Protein AF-A0A560D662-F1 (afdb_monomer_lite)

pLDDT: mean 77.26, std 19.37, range [40.16, 95.06]

Secondary structure (DSSP, 8-state):
---S-HHHHHHHHHHHTTPPTT--HHHHHHHHHHHHHHTT--HHHHHHHHTS-HHHHHHHHGGG-HHHHHHHHS----------------------S-S--

Structure (mmCIF, N/CA/C/O backbone):
data_AF-A0A560D662-F1
#
_entry.id   AF-A0A560D662-F1
#
loop_
_atom_site.group_PDB
_atom_site.id
_atom_site.type_symbol
_atom_site.label_atom_id
_atom_site.label_alt_id
_atom_site.label_comp_id
_atom_site.label_asym_id
_atom_site.label_entity_id
_atom_site.label_seq_id
_atom_site.pdbx_PDB_ins_code
_atom_site.Cartn_x
_atom_site.Cartn_y
_atom_site.Cartn_z
_atom_site.occupancy
_atom_site.B_iso_or_equiv
_atom_site.auth_seq_id
_atom_site.auth_comp_id
_atom_site.auth_asym_id
_atom_site.auth_atom_id
_atom_site.pdbx_PDB_model_num
ATOM 1 N N . MET A 1 1 ? -27.153 -1.081 11.085 1.00 56.06 1 MET A N 1
ATOM 2 C CA . MET A 1 1 ? -26.874 0.282 11.590 1.00 56.06 1 MET A CA 1
ATOM 3 C C . MET A 1 1 ? -25.930 0.962 10.610 1.00 56.06 1 MET A C 1
ATOM 5 O O . MET A 1 1 ? -24.938 0.330 10.257 1.00 56.06 1 MET A O 1
ATOM 9 N N . PRO A 1 2 ? -26.233 2.176 10.127 1.00 82.44 2 PRO A N 1
ATOM 10 C CA . PRO A 1 2 ? -25.324 2.907 9.247 1.00 82.44 2 PRO A CA 1
ATOM 11 C C . PRO A 1 2 ? -24.017 3.256 9.979 1.00 82.44 2 PRO A C 1
ATOM 13 O O . PRO A 1 2 ? -24.014 3.500 11.187 1.00 82.44 2 PRO A O 1
ATOM 16 N N . VAL A 1 3 ? -22.894 3.266 9.255 1.00 84.25 3 VAL A N 1
ATOM 17 C CA . VAL A 1 3 ? -21.594 3.665 9.812 1.00 84.25 3 VAL A CA 1
ATOM 18 C C . VAL A 1 3 ? -21.567 5.183 9.956 1.00 84.25 3 VAL A C 1
ATOM 20 O O . VAL A 1 3 ? -21.501 5.902 8.967 1.00 84.25 3 VAL A O 1
ATOM 23 N N . ILE A 1 4 ? -21.585 5.663 11.199 1.00 89.25 4 ILE A N 1
ATOM 24 C CA . ILE A 1 4 ? -21.544 7.100 11.515 1.00 89.25 4 ILE A CA 1
ATOM 25 C C . ILE A 1 4 ? -20.123 7.662 11.330 1.00 89.25 4 ILE A C 1
ATOM 27 O O . ILE A 1 4 ? -19.939 8.807 10.934 1.00 89.25 4 ILE A O 1
ATOM 31 N N . SER A 1 5 ? -19.093 6.852 11.606 1.00 90.06 5 SER A N 1
ATOM 32 C CA . SER A 1 5 ? -17.692 7.251 11.444 1.00 90.06 5 SER A CA 1
ATOM 33 C C . SER A 1 5 ? -16.804 6.072 11.065 1.00 90.06 5 SER A C 1
ATOM 35 O O . SER A 1 5 ? -16.692 5.094 11.809 1.00 90.06 5 SER A O 1
ATOM 37 N N . VAL A 1 6 ? -16.098 6.208 9.940 1.00 90.62 6 VAL A N 1
ATOM 38 C CA . VAL A 1 6 ? -15.140 5.205 9.445 1.00 90.62 6 VAL A CA 1
ATOM 39 C C . VAL A 1 6 ? -14.008 4.980 10.447 1.00 90.62 6 VAL A C 1
ATOM 41 O O . VAL A 1 6 ? -13.608 3.845 10.681 1.00 90.62 6 VAL A O 1
ATOM 44 N N . LYS A 1 7 ? -13.524 6.037 11.110 1.00 88.38 7 LYS A N 1
ATOM 45 C CA . LYS A 1 7 ? -12.438 5.941 12.099 1.00 88.38 7 LYS A CA 1
ATOM 46 C C . LYS A 1 7 ? -12.839 5.070 13.292 1.00 88.38 7 LYS A C 1
ATOM 48 O O . LYS A 1 7 ? -12.061 4.220 13.720 1.00 88.38 7 LYS A O 1
ATOM 53 N N . THR A 1 8 ? -14.042 5.274 13.824 1.00 90.31 8 THR A N 1
ATOM 54 C CA . THR A 1 8 ? -14.548 4.514 14.977 1.00 90.31 8 THR A CA 1
ATOM 55 C C . THR A 1 8 ? -14.871 3.074 14.596 1.00 90.31 8 THR A C 1
ATOM 57 O O . THR A 1 8 ? -14.511 2.146 15.326 1.00 90.31 8 THR A O 1
ATOM 60 N N . ALA A 1 9 ? -15.490 2.878 13.430 1.00 92.00 9 ALA A N 1
ATOM 61 C CA . ALA A 1 9 ? -15.781 1.550 12.908 1.00 92.00 9 ALA A CA 1
ATOM 62 C C . ALA A 1 9 ? -14.492 0.751 12.668 1.00 92.00 9 ALA A C 1
ATOM 64 O O . ALA A 1 9 ? -14.379 -0.381 13.131 1.00 92.00 9 ALA A O 1
ATOM 65 N N . PHE A 1 10 ? -13.479 1.363 12.048 1.00 92.50 10 PHE A N 1
ATOM 66 C CA . PHE A 1 10 ? -12.197 0.714 11.786 1.00 92.50 10 PHE A CA 1
ATOM 67 C C . PHE A 1 10 ? -11.457 0.348 13.076 1.00 92.50 10 PHE A C 1
ATOM 69 O O . PHE A 1 10 ? -11.000 -0.780 13.217 1.00 92.50 10 PHE A O 1
ATOM 76 N N . LYS A 1 11 ? -11.398 1.254 14.063 1.00 90.62 11 LYS A N 1
ATOM 77 C CA . LYS A 1 11 ? -10.811 0.941 15.380 1.00 90.62 11 LYS A CA 1
ATOM 78 C C . LYS A 1 11 ? -11.505 -0.241 16.056 1.00 90.62 11 LYS A C 1
ATOM 80 O O . LYS A 1 11 ? -10.845 -1.085 16.655 1.00 90.62 11 LYS A O 1
ATOM 85 N N . THR A 1 12 ? -12.831 -0.305 15.955 1.00 91.50 12 THR A N 1
ATOM 86 C CA . THR A 1 12 ? -13.605 -1.436 16.474 1.00 91.50 12 THR A CA 1
ATOM 87 C C . THR A 1 12 ? -13.266 -2.722 15.727 1.00 91.50 12 THR A C 1
ATOM 89 O O . THR A 1 12 ? -13.013 -3.729 16.376 1.00 91.50 12 THR A O 1
ATOM 92 N N . ALA A 1 13 ? -13.178 -2.685 14.396 1.00 92.94 13 ALA A N 1
ATOM 93 C CA . ALA A 1 13 ? -12.791 -3.839 13.589 1.00 92.94 13 ALA A CA 1
ATOM 94 C C . ALA A 1 13 ? -11.382 -4.353 13.936 1.00 92.94 13 ALA A C 1
ATOM 96 O O . ALA A 1 13 ? -11.215 -5.549 14.140 1.00 92.94 13 ALA A O 1
ATOM 97 N N . VAL A 1 14 ? -10.394 -3.461 14.089 1.00 94.44 14 VAL A N 1
ATOM 98 C CA . VAL A 1 14 ? -9.023 -3.810 14.516 1.00 94.44 14 VAL A CA 1
ATOM 99 C C . VAL A 1 14 ? -9.038 -4.515 15.875 1.00 94.44 14 VAL A C 1
ATOM 101 O O . VAL A 1 14 ? -8.423 -5.569 16.025 1.00 94.44 14 VAL A O 1
ATOM 104 N N . ARG A 1 15 ? -9.795 -3.981 16.844 1.00 92.62 15 ARG A N 1
ATOM 105 C CA . ARG A 1 15 ? -9.946 -4.585 18.176 1.00 92.62 15 ARG A CA 1
ATOM 106 C C . ARG A 1 15 ? -10.615 -5.960 18.118 1.00 92.62 15 ARG A C 1
ATOM 108 O O . ARG A 1 15 ? -10.172 -6.871 18.805 1.00 92.62 15 ARG A O 1
ATOM 115 N N . LEU A 1 16 ? -11.672 -6.110 17.319 1.00 94.62 16 LEU A N 1
ATOM 116 C CA . LEU A 1 16 ? -12.383 -7.383 17.156 1.00 94.62 16 LEU A CA 1
ATOM 117 C C . LEU A 1 16 ? -11.529 -8.440 16.448 1.00 94.62 16 LEU A C 1
ATOM 119 O O . LEU A 1 16 ? -11.620 -9.614 16.783 1.00 94.62 16 LEU A O 1
ATOM 123 N N . ALA A 1 17 ? -10.677 -8.023 15.513 1.00 94.31 17 ALA A N 1
ATOM 124 C CA . ALA A 1 17 ? -9.726 -8.896 14.833 1.00 94.31 17 ALA A CA 1
ATOM 125 C C . ALA A 1 17 ? -8.527 -9.304 15.715 1.00 94.31 17 ALA A C 1
ATOM 127 O O . ALA A 1 17 ? -7.658 -10.033 15.247 1.00 94.31 17 ALA A O 1
ATOM 128 N N . GLY A 1 18 ? -8.444 -8.822 16.964 1.00 94.69 18 GLY A N 1
ATOM 129 C CA . GLY A 1 18 ? -7.326 -9.110 17.868 1.00 94.69 18 GLY A CA 1
ATOM 130 C C . GLY A 1 18 ? -5.995 -8.503 17.416 1.00 94.69 18 GLY A C 1
ATOM 131 O O . GLY A 1 18 ? -4.934 -8.963 17.831 1.00 94.69 18 GLY A O 1
ATOM 132 N N . LEU A 1 19 ? -6.032 -7.488 16.547 1.00 90.38 19 LEU A N 1
ATOM 133 C CA . LEU A 1 19 ? -4.835 -6.822 16.044 1.00 90.38 19 LEU A CA 1
ATOM 134 C C . LEU A 1 19 ? -4.332 -5.779 17.054 1.00 90.38 19 LEU A C 1
ATOM 136 O O . LEU A 1 19 ? -5.114 -5.153 17.772 1.00 90.38 19 LEU A O 1
ATOM 140 N N . GLY A 1 20 ? -3.011 -5.584 17.093 1.00 87.00 20 GLY A N 1
ATOM 141 C CA . GLY A 1 20 ? -2.356 -4.632 17.993 1.00 87.00 20 GLY A CA 1
ATOM 142 C C . GLY A 1 20 ? -2.734 -3.166 17.745 1.00 87.00 20 GLY A C 1
ATOM 143 O O . GLY A 1 20 ? -3.387 -2.803 16.762 1.00 87.00 20 GLY A O 1
ATOM 144 N N . SER A 1 21 ? -2.291 -2.290 18.650 1.00 84.31 21 SER A N 1
ATOM 145 C CA . SER A 1 21 ? -2.426 -0.843 18.475 1.00 84.31 21 SE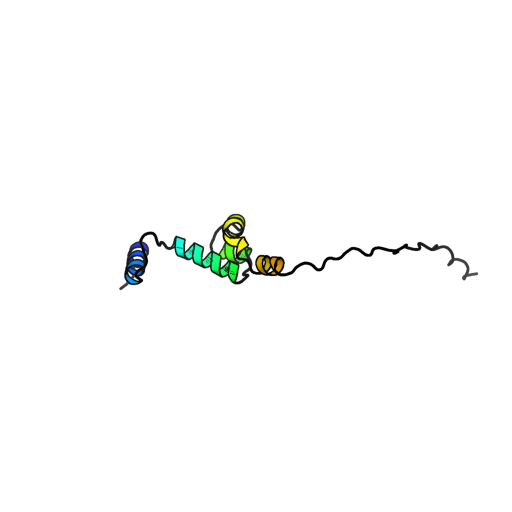R A CA 1
ATOM 146 C C . SER A 1 21 ? -1.561 -0.340 17.308 1.00 84.31 21 SER A C 1
ATOM 148 O O . SER A 1 21 ? -0.557 -0.943 16.942 1.00 84.31 21 SER A O 1
ATOM 150 N N . GLY A 1 22 ? -1.972 0.770 16.686 1.00 85.94 22 GLY A N 1
ATOM 151 C CA . GLY A 1 22 ? -1.226 1.402 15.585 1.00 85.94 22 GLY A CA 1
ATOM 152 C C . GLY A 1 22 ? -1.640 0.974 14.173 1.00 85.94 22 GLY A C 1
ATOM 153 O O . GLY A 1 22 ? -1.203 1.593 13.205 1.00 85.94 22 GLY A O 1
ATOM 154 N N . ILE A 1 23 ? -2.534 -0.009 14.026 1.00 92.38 23 ILE A N 1
ATOM 155 C CA . ILE A 1 23 ? -3.101 -0.352 12.716 1.00 92.38 23 ILE A CA 1
ATOM 156 C C . ILE A 1 23 ? -4.087 0.731 12.281 1.00 92.38 23 ILE A C 1
ATOM 158 O O . ILE A 1 23 ? -5.064 1.040 12.968 1.00 92.38 23 ILE A O 1
ATOM 162 N N . SER A 1 24 ? -3.828 1.304 11.111 1.00 92.19 24 SER A N 1
ATOM 163 C CA . SER A 1 24 ? -4.669 2.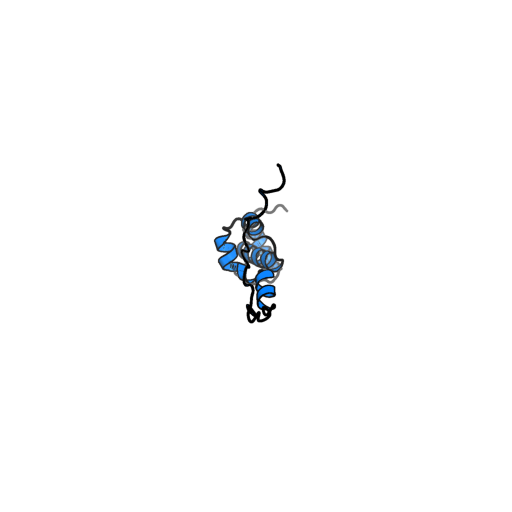324 10.492 1.00 92.19 24 SER A CA 1
ATOM 164 C C . SER A 1 24 ? -5.024 1.922 9.057 1.00 92.19 24 SER A C 1
ATOM 166 O O . SER A 1 24 ? -4.386 1.033 8.489 1.00 92.19 24 SER A O 1
ATOM 168 N N . PRO A 1 25 ? -5.992 2.593 8.412 1.00 92.62 25 PRO A N 1
ATOM 169 C CA . PRO A 1 25 ? -6.245 2.388 6.986 1.00 92.62 25 PRO A CA 1
ATOM 170 C C . PRO A 1 25 ? -4.999 2.615 6.111 1.00 92.62 25 PRO A C 1
ATOM 172 O O . PRO A 1 25 ? -4.852 1.980 5.070 1.00 92.62 25 PRO A O 1
ATOM 175 N N . HIS A 1 26 ? -4.063 3.467 6.549 1.00 92.88 26 HIS A N 1
ATOM 176 C CA . HIS A 1 26 ? -2.797 3.680 5.847 1.00 92.88 26 HIS A CA 1
ATOM 177 C C . HIS A 1 26 ? -1.906 2.428 5.861 1.00 92.88 26 HIS A C 1
ATOM 179 O O . HIS A 1 26 ? -1.262 2.116 4.865 1.00 92.88 26 HIS A O 1
ATOM 185 N N . THR A 1 27 ? -1.947 1.639 6.939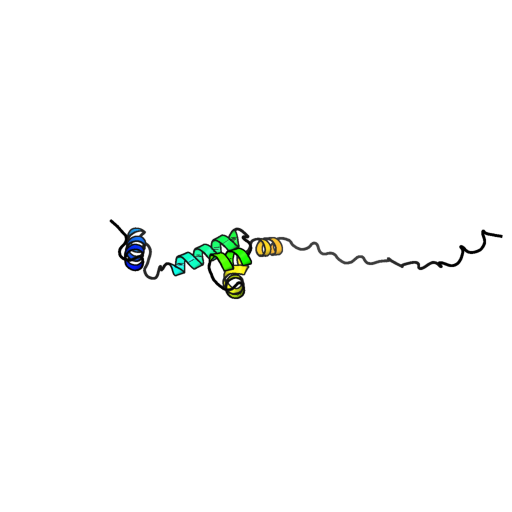 1.00 93.56 27 THR A N 1
ATOM 186 C CA . THR A 1 27 ? -1.266 0.339 7.005 1.00 93.56 27 THR A CA 1
ATOM 187 C C . THR A 1 27 ? -1.764 -0.595 5.903 1.00 93.56 27 THR A C 1
ATOM 189 O O . THR A 1 27 ? -0.962 -1.204 5.202 1.00 93.56 27 THR A O 1
ATOM 192 N N . LEU A 1 28 ? -3.082 -0.645 5.682 1.00 93.25 28 LEU A N 1
ATOM 193 C CA . LEU A 1 28 ? -3.673 -1.475 4.626 1.00 93.25 28 LEU A CA 1
ATOM 194 C C . LEU A 1 28 ? -3.290 -0.995 3.224 1.00 93.25 28 LEU A C 1
ATOM 196 O O . LEU A 1 28 ? -3.079 -1.812 2.330 1.00 93.25 28 LEU A O 1
ATOM 200 N N . ARG A 1 29 ? -3.149 0.321 3.030 1.00 94.56 29 ARG A N 1
ATOM 201 C CA . ARG A 1 29 ? -2.638 0.888 1.776 1.00 94.56 29 ARG A CA 1
ATOM 202 C C . ARG A 1 29 ? -1.220 0.389 1.475 1.00 94.56 29 ARG A C 1
ATOM 204 O O . ARG A 1 29 ? -0.948 0.020 0.335 1.00 94.56 29 ARG A O 1
ATOM 211 N N . HIS A 1 30 ? -0.341 0.337 2.477 1.00 94.69 30 HIS A N 1
ATOM 212 C CA . HIS A 1 30 ? 1.003 -0.226 2.313 1.00 94.69 30 HIS A CA 1
ATOM 213 C C . HIS A 1 30 ? 0.957 -1.719 1.970 1.00 94.69 30 HIS A C 1
ATOM 215 O O . HIS A 1 30 ? 1.650 -2.157 1.055 1.00 94.69 30 HIS A O 1
ATOM 221 N N . THR A 1 31 ? 0.099 -2.492 2.642 1.00 94.62 31 THR A N 1
ATOM 222 C CA . THR A 1 31 ? -0.096 -3.918 2.336 1.00 94.62 31 THR A CA 1
ATOM 223 C C . THR A 1 31 ? -0.556 -4.131 0.892 1.00 94.62 31 THR A C 1
ATOM 225 O O . THR A 1 31 ? -0.011 -4.983 0.191 1.00 94.62 31 THR A O 1
ATOM 228 N N . ALA A 1 32 ? -1.508 -3.322 0.415 1.00 95.06 32 ALA A N 1
ATOM 229 C CA . ALA A 1 32 ? -1.979 -3.380 -0.966 1.00 95.06 32 ALA A CA 1
ATOM 230 C C . ALA A 1 32 ? -0.857 -3.072 -1.975 1.00 95.06 32 ALA A C 1
ATOM 232 O O . ALA A 1 32 ? -0.733 -3.780 -2.973 1.00 95.06 32 ALA A O 1
ATOM 233 N N . ALA A 1 33 ? -0.011 -2.072 -1.698 1.00 94.81 33 ALA A N 1
ATOM 234 C CA . ALA A 1 33 ? 1.143 -1.741 -2.537 1.00 94.81 33 ALA A CA 1
ATOM 235 C C . ALA A 1 33 ? 2.113 -2.924 -2.672 1.00 94.81 33 ALA A C 1
ATOM 237 O O . ALA A 1 33 ? 2.473 -3.305 -3.787 1.00 94.81 33 ALA A O 1
ATOM 238 N N . THR A 1 34 ? 2.472 -3.554 -1.549 1.00 94.06 34 THR A N 1
ATOM 239 C CA . THR A 1 34 ? 3.344 -4.734 -1.533 1.00 94.06 34 THR A CA 1
ATOM 240 C C . THR A 1 34 ? 2.756 -5.877 -2.358 1.00 94.06 34 THR A C 1
ATOM 242 O O . THR A 1 34 ? 3.460 -6.448 -3.188 1.00 94.06 34 THR A O 1
ATOM 245 N N . TRP A 1 35 ? 1.471 -6.201 -2.186 1.00 94.56 35 TRP A N 1
ATOM 246 C CA . TRP A 1 35 ? 0.841 -7.308 -2.915 1.00 94.56 35 TRP A CA 1
ATOM 247 C C . TRP A 1 35 ? 0.741 -7.061 -4.418 1.00 94.56 35 TRP A C 1
ATOM 249 O O . TRP A 1 35 ? 0.949 -7.983 -5.206 1.00 94.56 35 TRP A O 1
ATOM 259 N N . LEU A 1 36 ? 0.435 -5.831 -4.829 1.00 93.19 36 LEU A N 1
ATOM 260 C CA . LEU A 1 36 ? 0.369 -5.477 -6.244 1.00 93.19 36 LEU A CA 1
ATOM 261 C C . LEU A 1 36 ? 1.751 -5.558 -6.905 1.00 93.19 36 LEU A C 1
ATOM 263 O O . LEU A 1 36 ? 1.868 -6.114 -7.995 1.00 93.19 36 LEU A O 1
ATOM 267 N N . MET A 1 37 ? 2.803 -5.107 -6.215 1.00 91.88 37 MET A N 1
ATOM 268 C CA . MET A 1 37 ? 4.178 -5.259 -6.700 1.00 91.88 37 MET A CA 1
ATOM 269 C C . MET A 1 37 ? 4.606 -6.728 -6.773 1.00 91.88 37 MET A C 1
ATOM 271 O O . MET A 1 37 ? 5.164 -7.139 -7.785 1.00 91.88 37 MET A O 1
ATOM 275 N N . GLN A 1 38 ? 4.286 -7.548 -5.767 1.00 90.31 38 GLN A N 1
ATOM 276 C CA . GLN A 1 38 ? 4.597 -8.988 -5.770 1.00 90.31 38 GLN A CA 1
ATOM 277 C C . GLN A 1 38 ? 3.921 -9.746 -6.917 1.00 90.31 38 GLN A C 1
ATOM 279 O O . GLN A 1 38 ? 4.502 -10.675 -7.474 1.00 90.31 38 GLN A O 1
ATOM 284 N N . ARG A 1 39 ? 2.702 -9.342 -7.290 1.00 90.44 39 ARG A N 1
ATOM 285 C CA . ARG A 1 39 ? 1.962 -9.917 -8.423 1.00 90.44 39 ARG A CA 1
ATOM 286 C C . ARG A 1 39 ? 2.474 -9.452 -9.789 1.00 90.44 39 ARG A C 1
ATOM 288 O O . ARG A 1 39 ? 1.993 -9.957 -10.796 1.00 90.44 39 ARG A O 1
ATOM 295 N N . GLY A 1 40 ? 3.428 -8.519 -9.832 1.00 88.44 40 GLY A N 1
ATOM 296 C CA . GLY A 1 40 ? 3.954 -7.968 -11.082 1.00 88.44 40 GLY A CA 1
ATOM 297 C C . GLY A 1 40 ? 2.964 -7.073 -11.817 1.00 88.44 40 GLY A C 1
ATOM 298 O O . GLY A 1 40 ? 2.977 -7.038 -13.043 1.00 88.44 40 GLY A O 1
ATOM 299 N N . ALA A 1 41 ? 2.078 -6.392 -11.084 1.00 90.12 41 ALA A N 1
ATOM 300 C CA . ALA A 1 41 ? 1.207 -5.388 -11.680 1.00 90.12 41 ALA A CA 1
ATOM 301 C C . ALA A 1 41 ? 2.028 -4.194 -12.187 1.00 90.12 41 ALA A C 1
ATOM 303 O O . ALA A 1 41 ? 3.053 -3.839 -11.600 1.00 90.12 41 ALA A O 1
ATOM 304 N N . ASP A 1 42 ? 1.541 -3.554 -13.249 1.00 91.38 42 ASP A N 1
ATOM 305 C CA . ASP A 1 42 ? 2.196 -2.392 -13.840 1.00 91.38 42 ASP A CA 1
ATOM 306 C C . ASP A 1 42 ? 2.337 -1.242 -12.812 1.00 91.38 42 ASP A C 1
ATOM 308 O O . ASP A 1 42 ? 1.332 -0.790 -12.249 1.00 91.38 42 ASP A O 1
ATOM 312 N N . PRO A 1 43 ? 3.561 -0.744 -12.542 1.00 91.31 43 PRO A N 1
ATOM 313 C CA . PRO A 1 43 ? 3.789 0.287 -11.533 1.00 91.31 43 PRO A CA 1
ATOM 314 C C . PRO A 1 43 ? 3.013 1.585 -11.760 1.00 91.31 43 PRO A C 1
ATOM 316 O O . PRO A 1 43 ? 2.613 2.224 -10.788 1.00 91.31 43 PRO A O 1
ATOM 319 N N . TRP A 1 44 ? 2.760 1.974 -13.012 1.00 92.62 44 TRP A N 1
ATOM 320 C CA . TRP A 1 44 ? 1.998 3.185 -13.314 1.00 92.62 44 TRP A CA 1
ATOM 321 C C . TRP A 1 44 ? 0.526 3.028 -12.919 1.00 92.62 44 TRP A C 1
ATOM 323 O O . TRP A 1 44 ? -0.035 3.891 -12.238 1.00 92.62 44 TRP A O 1
ATOM 333 N N . GLN A 1 45 ? -0.079 1.886 -13.250 1.00 93.69 45 GLN A N 1
ATOM 334 C CA . GLN A 1 45 ? -1.441 1.552 -12.828 1.00 93.69 45 GLN A CA 1
ATOM 335 C C . GLN A 1 45 ? -1.566 1.454 -11.304 1.00 93.69 45 GLN A C 1
ATOM 337 O O . GLN A 1 45 ? -2.527 1.961 -10.725 1.00 93.69 45 GLN A O 1
ATOM 342 N N . VAL A 1 46 ? -0.586 0.844 -10.634 1.00 93.88 46 VAL A N 1
ATOM 343 C CA . VAL A 1 46 ? -0.588 0.709 -9.170 1.00 93.88 46 VAL A CA 1
ATOM 344 C C . VAL A 1 46 ? -0.428 2.066 -8.481 1.00 93.88 46 VAL A C 1
ATOM 346 O O . VAL A 1 46 ? -1.128 2.341 -7.503 1.00 93.88 46 VAL A O 1
ATOM 349 N N . ALA A 1 47 ? 0.448 2.931 -8.995 1.00 94.25 47 ALA A N 1
ATOM 350 C CA . ALA A 1 47 ? 0.636 4.288 -8.488 1.00 94.25 47 ALA A CA 1
ATOM 351 C C . ALA A 1 47 ? -0.654 5.110 -8.617 1.00 94.25 47 ALA A C 1
ATOM 353 O O . ALA A 1 47 ? -1.062 5.753 -7.649 1.00 94.25 47 ALA A O 1
ATOM 354 N N . GLY A 1 48 ? -1.342 5.011 -9.761 1.00 94.50 48 GLY A N 1
ATOM 355 C CA . GLY A 1 48 ? -2.643 5.642 -9.988 1.00 94.50 48 GLY A CA 1
ATOM 356 C C . GLY A 1 48 ? -3.746 5.097 -9.078 1.00 94.50 48 GLY A C 1
ATOM 357 O O . GLY A 1 48 ? -4.458 5.878 -8.452 1.00 94.50 48 GLY A O 1
ATOM 358 N N . TYR A 1 49 ? -3.847 3.771 -8.934 1.00 93.94 49 TYR A N 1
ATOM 359 C CA . TYR A 1 49 ? -4.845 3.124 -8.073 1.00 93.94 49 TYR A CA 1
ATOM 360 C C . TYR A 1 49 ? -4.681 3.511 -6.604 1.00 93.94 49 TYR A C 1
ATOM 362 O O . TYR A 1 49 ? -5.653 3.786 -5.901 1.00 93.94 49 TYR A O 1
ATOM 370 N N . LEU A 1 50 ? -3.438 3.538 -6.127 1.00 93.50 50 LEU A N 1
ATOM 371 C CA . LEU A 1 50 ? -3.166 3.942 -4.761 1.00 93.50 50 LEU A CA 1
ATOM 372 C C . LEU A 1 50 ? -3.248 5.469 -4.649 1.00 93.50 50 LEU A C 1
ATOM 374 O O . LEU A 1 50 ? -3.667 5.970 -3.619 1.00 93.50 50 LEU A O 1
ATOM 378 N N . GLY A 1 51 ? -2.943 6.245 -5.682 1.00 93.44 51 GLY A N 1
ATOM 379 C CA . GLY A 1 51 ? -2.882 7.705 -5.599 1.00 93.44 51 GLY A CA 1
ATOM 380 C C . GLY A 1 51 ? -1.614 8.151 -4.874 1.00 93.44 51 GLY A C 1
ATOM 381 O O . GLY A 1 51 ? -1.673 8.904 -3.905 1.00 93.44 51 GLY A O 1
ATOM 382 N N . MET A 1 52 ? -0.471 7.583 -5.254 1.00 93.38 52 MET A N 1
ATOM 383 C CA . MET A 1 52 ? 0.861 8.065 -4.874 1.00 93.38 52 MET A CA 1
ATOM 384 C C . MET A 1 52 ? 1.709 8.228 -6.130 1.00 93.38 52 MET A C 1
ATOM 386 O O . MET A 1 52 ? 1.360 7.701 -7.183 1.00 93.38 52 MET A O 1
ATOM 390 N N . SER A 1 53 ? 2.820 8.954 -6.035 1.00 94.62 53 SER A N 1
ATOM 391 C CA . SER A 1 53 ? 3.726 9.071 -7.172 1.00 94.62 53 SER A CA 1
ATOM 392 C C . SER A 1 53 ? 4.372 7.724 -7.499 1.00 94.62 53 SER A C 1
ATOM 394 O O . SER A 1 53 ? 4.625 6.898 -6.614 1.00 94.62 53 SER A O 1
ATOM 396 N N . LEU A 1 54 ? 4.669 7.527 -8.785 1.00 93.75 54 LEU A N 1
ATOM 397 C CA . LEU A 1 54 ? 5.419 6.367 -9.259 1.00 93.75 54 LEU A CA 1
ATOM 398 C C . LEU A 1 54 ? 6.776 6.259 -8.545 1.00 93.75 54 LEU A C 1
ATOM 400 O O . LEU A 1 54 ? 7.164 5.170 -8.136 1.00 93.75 54 LEU A O 1
ATOM 404 N N . ASP A 1 55 ? 7.447 7.391 -8.333 1.00 93.44 55 ASP A N 1
ATOM 405 C CA . ASP A 1 55 ? 8.720 7.470 -7.614 1.00 93.44 55 ASP A CA 1
ATOM 406 C C . ASP A 1 55 ? 8.627 6.889 -6.198 1.00 93.44 55 ASP A C 1
ATOM 408 O O . ASP A 1 55 ? 9.413 6.024 -5.819 1.00 93.44 55 ASP A O 1
ATOM 412 N N . VAL A 1 56 ? 7.620 7.298 -5.417 1.00 93.44 56 VAL A N 1
ATOM 413 C CA . VAL A 1 56 ? 7.425 6.790 -4.049 1.00 93.44 56 VAL A CA 1
ATOM 414 C C . VAL A 1 56 ? 7.122 5.294 -4.065 1.00 93.44 56 VAL A C 1
ATOM 416 O O . VAL A 1 56 ? 7.662 4.549 -3.242 1.00 93.44 56 VAL A O 1
ATOM 419 N N . LEU A 1 57 ? 6.292 4.841 -5.009 1.00 93.06 57 LEU A N 1
ATOM 420 C CA . LEU A 1 57 ? 5.957 3.428 -5.157 1.00 93.06 57 LEU A CA 1
ATOM 421 C C . LEU A 1 57 ? 7.201 2.587 -5.476 1.00 93.06 57 LEU A C 1
ATOM 423 O O . LEU A 1 57 ? 7.429 1.573 -4.819 1.00 93.06 57 LEU A O 1
ATOM 427 N N . LEU A 1 58 ? 8.013 3.004 -6.450 1.00 92.00 58 LEU A N 1
ATOM 428 C CA . LEU A 1 58 ? 9.212 2.276 -6.865 1.00 92.00 58 LEU A CA 1
ATOM 429 C C . LEU A 1 58 ? 10.293 2.290 -5.781 1.00 92.00 58 LEU A C 1
ATOM 431 O O . LEU A 1 58 ? 10.845 1.233 -5.480 1.00 92.00 58 LEU A O 1
ATOM 435 N N . ASN A 1 59 ? 10.537 3.439 -5.147 1.00 92.50 59 ASN A N 1
ATOM 436 C CA . ASN A 1 59 ? 11.537 3.565 -4.084 1.00 92.50 59 ASN A CA 1
ATOM 437 C C . ASN A 1 59 ? 11.174 2.742 -2.840 1.00 92.50 59 ASN A C 1
ATOM 439 O O . ASN A 1 59 ? 12.059 2.209 -2.177 1.00 92.50 59 ASN A O 1
ATOM 443 N N . THR A 1 60 ? 9.882 2.608 -2.525 1.00 92.25 60 THR A N 1
ATOM 444 C CA . THR A 1 60 ? 9.435 1.893 -1.316 1.00 92.25 60 THR A CA 1
ATOM 445 C C . THR A 1 60 ? 9.167 0.407 -1.574 1.00 92.25 60 THR A C 1
ATOM 447 O O . THR A 1 60 ? 9.482 -0.433 -0.734 1.00 92.25 60 THR A O 1
ATOM 450 N N . TYR A 1 61 ? 8.579 0.059 -2.725 1.00 93.19 61 TYR A N 1
ATOM 451 C CA . TYR A 1 61 ? 8.051 -1.286 -3.000 1.00 93.19 61 TYR A CA 1
ATOM 452 C C . TYR A 1 61 ? 8.617 -1.956 -4.250 1.00 93.19 61 TYR A C 1
ATOM 454 O O . TYR A 1 61 ? 8.368 -3.146 -4.453 1.00 93.19 61 TYR A O 1
ATOM 462 N N . GLY A 1 62 ? 9.378 -1.242 -5.084 1.00 84.88 62 GLY A N 1
ATOM 463 C CA . GLY A 1 62 ? 9.860 -1.751 -6.371 1.00 84.88 62 GLY A CA 1
ATOM 464 C C . GLY A 1 62 ? 10.660 -3.049 -6.246 1.00 84.88 62 GLY A C 1
ATOM 465 O O . GLY A 1 62 ? 10.573 -3.915 -7.111 1.00 84.88 62 GLY A O 1
ATOM 466 N N . HIS A 1 63 ? 11.353 -3.255 -5.125 1.00 84.44 63 HIS A N 1
ATOM 467 C CA . HIS A 1 63 ? 12.128 -4.470 -4.845 1.00 84.44 63 HIS A CA 1
ATOM 468 C C . HIS A 1 63 ? 11.296 -5.757 -4.759 1.00 84.44 63 HIS A C 1
ATOM 470 O O . HIS A 1 63 ? 11.851 -6.848 -4.886 1.00 84.44 63 HIS A O 1
ATOM 476 N N . HIS A 1 64 ? 9.982 -5.655 -4.558 1.00 82.00 64 HIS A N 1
ATOM 477 C CA . HIS A 1 64 ? 9.087 -6.810 -4.551 1.00 82.00 64 HIS A CA 1
ATOM 478 C C . HIS A 1 64 ? 8.650 -7.253 -5.949 1.00 82.00 64 HIS A C 1
ATOM 480 O O . HIS A 1 64 ? 8.009 -8.296 -6.073 1.00 82.00 64 HIS A O 1
ATOM 486 N N . HIS A 1 65 ? 8.987 -6.493 -6.993 1.00 80.31 65 HIS A N 1
ATOM 487 C CA . HIS A 1 65 ? 8.555 -6.799 -8.346 1.00 80.31 65 HIS A CA 1
ATOM 488 C C . HIS A 1 65 ? 9.183 -8.118 -8.850 1.00 80.31 65 HIS A C 1
ATOM 490 O O . HIS A 1 65 ? 10.411 -8.275 -8.804 1.00 80.31 65 HIS A O 1
ATOM 496 N N . PRO A 1 66 ? 8.387 -9.072 -9.374 1.00 75.19 66 PRO A N 1
ATOM 497 C CA . PRO A 1 66 ? 8.860 -10.404 -9.752 1.00 75.19 66 PRO A CA 1
ATOM 498 C C . PRO A 1 66 ? 9.923 -10.363 -10.848 1.00 75.19 66 PRO A C 1
ATOM 500 O O . PRO A 1 66 ? 10.805 -11.215 -10.856 1.00 75.19 66 PRO A O 1
ATOM 503 N N . ILE A 1 67 ? 9.906 -9.345 -11.717 1.00 69.31 67 ILE A N 1
ATOM 504 C CA . ILE A 1 67 ? 10.935 -9.159 -12.752 1.00 6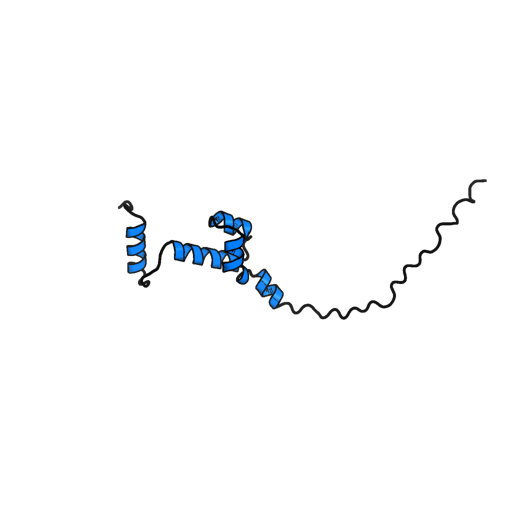9.31 67 ILE A CA 1
ATOM 505 C C . ILE A 1 67 ? 12.327 -8.966 -12.135 1.00 69.31 67 ILE A C 1
ATOM 507 O O . ILE A 1 67 ? 13.289 -9.539 -12.630 1.00 69.31 67 ILE A O 1
ATOM 511 N N . ILE A 1 68 ? 12.445 -8.248 -11.010 1.00 61.69 68 ILE A N 1
ATOM 512 C CA . ILE A 1 68 ? 13.733 -8.042 -10.329 1.00 61.69 68 ILE A CA 1
ATOM 513 C C . ILE A 1 68 ? 14.197 -9.356 -9.690 1.00 61.69 68 ILE A C 1
ATOM 515 O O . ILE A 1 68 ? 15.374 -9.708 -9.762 1.00 61.69 68 ILE A O 1
ATOM 519 N N . SER A 1 69 ? 13.268 -10.112 -9.100 1.00 59.19 69 SER A N 1
ATOM 520 C CA . SER A 1 69 ? 13.554 -11.418 -8.496 1.00 59.19 69 SER A CA 1
ATOM 521 C C . SER A 1 69 ? 13.988 -12.456 -9.541 1.00 59.19 69 SER A C 1
ATOM 523 O O . SER A 1 69 ? 15.010 -13.125 -9.376 1.00 59.19 69 SER A O 1
ATOM 525 N N . GLN A 1 70 ? 13.272 -12.538 -10.666 1.00 58.03 70 GLN A N 1
ATOM 526 C CA . GLN A 1 70 ? 13.607 -13.435 -11.771 1.00 58.03 70 GLN A CA 1
ATOM 527 C C . GLN A 1 70 ? 14.947 -13.058 -12.398 1.00 58.03 70 GLN A C 1
ATOM 529 O O . GLN A 1 70 ? 15.783 -13.941 -12.577 1.00 58.03 70 GLN A O 1
ATOM 534 N N . MET A 1 71 ? 15.204 -11.766 -12.623 1.00 53.56 71 MET A N 1
ATOM 535 C CA . MET A 1 71 ? 16.466 -11.292 -13.196 1.00 53.56 71 MET A CA 1
ATOM 536 C C . MET A 1 71 ? 17.671 -11.571 -12.284 1.00 53.56 71 MET A C 1
ATOM 538 O O . MET A 1 71 ? 18.756 -11.857 -12.785 1.00 53.56 71 MET A O 1
ATOM 542 N N . ARG A 1 72 ? 17.484 -11.581 -10.951 1.00 53.81 72 ARG A N 1
ATOM 543 C CA . ARG A 1 72 ? 18.500 -12.062 -9.993 1.00 53.81 72 ARG A CA 1
ATOM 544 C C . ARG A 1 72 ? 18.756 -13.566 -10.108 1.00 53.81 72 ARG A C 1
ATOM 546 O O . ARG A 1 72 ? 19.895 -13.991 -9.935 1.00 53.81 72 ARG A O 1
ATOM 553 N N . SER A 1 73 ? 17.716 -14.364 -10.359 1.00 58.94 73 SER A N 1
ATOM 554 C CA . SER A 1 73 ? 17.840 -15.825 -10.489 1.00 58.94 73 SER A CA 1
ATOM 555 C C . SER A 1 73 ? 18.486 -16.249 -11.808 1.00 58.94 73 SER A C 1
ATOM 557 O O . SER A 1 73 ? 19.256 -17.210 -11.845 1.00 58.94 73 SER A O 1
ATOM 559 N N . THR A 1 74 ? 18.235 -15.508 -12.888 1.00 53.56 74 THR A N 1
ATOM 560 C CA . THR A 1 74 ? 18.886 -15.742 -14.172 1.00 53.56 74 THR A CA 1
ATOM 561 C C . THR A 1 74 ? 20.326 -15.262 -14.096 1.00 53.56 74 THR A C 1
ATOM 563 O O . THR A 1 74 ? 20.638 -14.102 -14.358 1.00 53.56 74 THR A O 1
ATOM 566 N N . ARG A 1 75 ? 21.237 -16.182 -13.769 1.00 51.78 75 ARG A N 1
ATOM 567 C CA . ARG A 1 75 ? 22.655 -16.022 -14.090 1.00 51.78 75 ARG A CA 1
ATOM 568 C C . ARG A 1 75 ? 22.733 -15.823 -15.601 1.00 51.78 75 ARG A C 1
ATOM 570 O O . ARG A 1 75 ? 22.541 -16.784 -16.345 1.00 51.78 75 ARG A O 1
ATOM 577 N N . PHE A 1 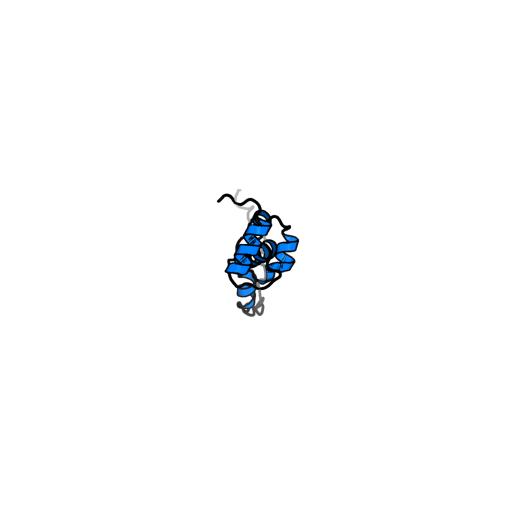76 ? 22.993 -14.596 -16.049 1.00 56.69 76 PHE A N 1
ATOM 578 C CA . PHE 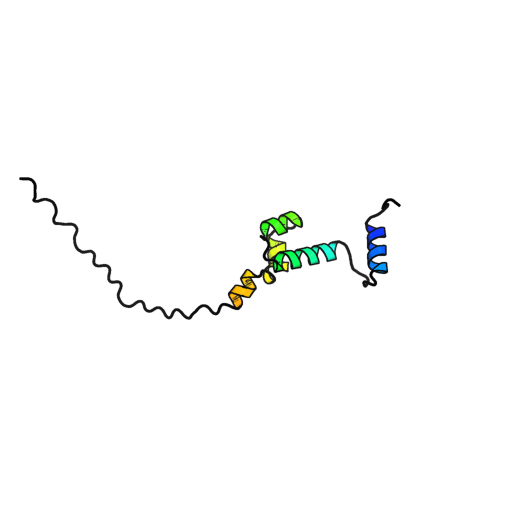A 1 76 ? 23.277 -14.345 -17.457 1.00 56.69 76 PHE A CA 1
ATOM 579 C C . PHE A 1 76 ? 24.362 -15.332 -17.895 1.00 56.69 76 PHE A C 1
ATOM 581 O O . PHE A 1 76 ? 25.416 -15.385 -17.245 1.00 56.69 76 PHE A O 1
ATOM 588 N N . PRO A 1 77 ? 24.118 -16.165 -18.923 1.00 60.59 77 PRO A N 1
ATOM 589 C CA . PRO A 1 77 ? 25.160 -17.041 -19.418 1.00 60.59 77 PRO A CA 1
ATOM 590 C C . PRO A 1 77 ? 26.345 -16.154 -19.790 1.00 60.59 77 PRO A C 1
ATOM 592 O O . PRO A 1 77 ? 26.183 -15.128 -20.452 1.00 60.59 77 PRO A O 1
ATOM 595 N N . ASN A 1 78 ? 27.528 -16.511 -19.289 1.00 56.09 78 ASN A N 1
ATOM 596 C CA . ASN A 1 78 ? 28.763 -15.791 -19.557 1.00 56.09 78 ASN A CA 1
ATOM 597 C C . ASN A 1 78 ? 29.046 -15.863 -21.063 1.00 56.09 78 ASN A C 1
ATOM 599 O O . ASN A 1 78 ? 29.705 -16.789 -21.535 1.00 56.09 78 ASN A O 1
ATOM 603 N N . VAL A 1 79 ? 28.530 -14.897 -21.825 1.00 61.34 79 VAL A N 1
ATOM 604 C CA . VAL A 1 79 ? 28.932 -14.651 -23.207 1.00 61.34 79 VAL A CA 1
ATOM 605 C C . VAL A 1 79 ? 30.346 -14.086 -23.140 1.00 61.34 79 VAL A C 1
ATOM 607 O O . VAL A 1 79 ? 30.591 -12.882 -23.201 1.00 61.34 79 VAL A O 1
ATOM 610 N N . ARG A 1 80 ? 31.321 -14.989 -23.004 1.00 52.75 80 ARG A N 1
ATOM 611 C CA . ARG A 1 80 ? 32.684 -14.709 -23.435 1.00 52.75 80 ARG A CA 1
ATOM 612 C C . ARG A 1 80 ? 32.597 -14.492 -24.940 1.00 52.75 80 ARG A C 1
ATOM 614 O O . ARG A 1 80 ? 32.416 -15.430 -25.709 1.00 52.75 80 ARG A O 1
ATOM 621 N N . ARG A 1 81 ? 32.640 -13.219 -25.330 1.00 52.66 81 ARG A N 1
ATOM 622 C CA . ARG A 1 81 ? 32.653 -12.739 -26.712 1.00 52.66 81 ARG A CA 1
ATOM 623 C C . ARG A 1 81 ? 33.710 -13.493 -27.525 1.00 52.66 81 ARG A C 1
ATOM 625 O O . ARG A 1 81 ? 34.887 -13.155 -27.470 1.00 52.66 81 ARG A O 1
ATOM 632 N N . SER A 1 82 ? 33.283 -14.464 -28.327 1.00 44.81 82 SER A N 1
ATOM 633 C CA . SER A 1 82 ? 34.038 -14.876 -29.508 1.00 44.81 82 SER A CA 1
ATOM 634 C C . SER A 1 82 ? 33.648 -13.942 -30.649 1.00 44.81 82 SER A C 1
ATOM 636 O O . SER A 1 82 ? 32.754 -14.224 -31.438 1.00 44.81 82 SER A O 1
ATOM 638 N N . TRP A 1 83 ? 34.291 -12.776 -30.691 1.00 46.88 83 TRP A N 1
ATOM 639 C CA . TRP A 1 83 ? 34.400 -11.987 -31.914 1.00 46.88 83 TRP A CA 1
ATOM 640 C C . TRP A 1 83 ? 35.763 -12.307 -32.525 1.00 46.88 83 TRP A C 1
ATOM 642 O O . TRP A 1 83 ? 36.751 -11.621 -32.279 1.00 46.88 83 TRP A O 1
ATOM 652 N N . LYS A 1 84 ? 35.831 -13.387 -33.307 1.00 47.16 84 LYS A N 1
ATOM 653 C CA . LYS A 1 84 ? 36.908 -13.585 -34.279 1.00 47.16 84 LYS A CA 1
ATOM 654 C C . LYS A 1 84 ? 36.289 -13.616 -35.673 1.00 47.16 84 LYS A C 1
ATOM 656 O O . LYS A 1 84 ? 35.697 -14.612 -36.062 1.00 47.16 84 LYS A O 1
ATOM 661 N N . GLY A 1 85 ? 36.457 -12.519 -36.415 1.00 50.38 85 GLY A N 1
ATOM 662 C CA . GLY A 1 85 ? 36.479 -12.575 -37.878 1.00 50.38 85 GLY A CA 1
ATOM 663 C C . GLY A 1 85 ? 35.218 -12.184 -38.651 1.00 50.38 85 GLY A C 1
ATOM 664 O O . GLY A 1 85 ? 34.956 -12.792 -39.678 1.00 50.38 85 GLY A O 1
ATOM 665 N N . ALA A 1 86 ? 34.485 -11.136 -38.268 1.00 50.16 86 ALA A N 1
ATOM 666 C CA . ALA A 1 86 ? 33.588 -10.460 -39.215 1.00 50.16 86 ALA A CA 1
ATOM 667 C C . ALA A 1 86 ? 34.363 -9.363 -39.971 1.00 50.16 86 ALA A C 1
ATOM 669 O O . ALA A 1 86 ? 34.214 -8.171 -39.710 1.00 50.16 86 ALA A O 1
ATOM 670 N N . ARG A 1 87 ? 35.257 -9.764 -40.886 1.00 44.72 87 ARG A N 1
ATOM 671 C CA . ARG A 1 87 ? 35.843 -8.837 -41.864 1.00 44.72 87 ARG A CA 1
ATOM 672 C C . ARG A 1 87 ? 34.778 -8.574 -42.927 1.00 44.72 87 ARG A C 1
ATOM 674 O O . ARG A 1 87 ? 34.578 -9.394 -43.817 1.00 44.72 87 ARG A O 1
ATOM 681 N N . VAL A 1 88 ? 34.108 -7.431 -42.825 1.00 52.50 88 VAL A N 1
ATOM 682 C CA . VAL A 1 88 ? 33.271 -6.878 -43.895 1.00 52.50 88 VAL A CA 1
ATOM 683 C C . VAL A 1 88 ? 34.157 -6.710 -45.136 1.00 52.50 88 VAL A C 1
ATOM 685 O O . VAL A 1 88 ? 35.051 -5.865 -45.163 1.00 52.50 88 VAL A O 1
ATOM 688 N N . ARG A 1 89 ? 33.964 -7.556 -46.152 1.00 41.31 89 ARG A N 1
ATOM 689 C CA . ARG A 1 89 ? 34.541 -7.356 -47.486 1.00 41.31 89 ARG A CA 1
ATOM 690 C C . ARG A 1 89 ? 33.660 -6.347 -48.220 1.00 41.31 89 ARG A C 1
ATOM 692 O O . ARG A 1 89 ? 32.623 -6.709 -48.762 1.00 41.31 89 ARG A O 1
ATOM 699 N N . LEU A 1 90 ? 34.082 -5.086 -48.245 1.00 47.03 90 LEU A N 1
ATOM 700 C CA . LEU A 1 90 ? 33.618 -4.122 -49.241 1.00 47.03 90 LEU A CA 1
ATOM 701 C C . LEU A 1 90 ? 34.335 -4.440 -50.560 1.00 47.03 90 LEU A C 1
ATOM 703 O O . LEU A 1 90 ? 35.424 -3.937 -50.821 1.00 47.03 90 LEU A O 1
ATOM 707 N N . SER A 1 91 ? 33.762 -5.331 -51.367 1.00 40.16 91 SER A N 1
ATOM 708 C CA . SER A 1 91 ? 34.219 -5.562 -52.740 1.00 40.16 91 SER A CA 1
ATOM 709 C C . SER A 1 91 ? 33.345 -4.758 -53.704 1.00 40.16 91 SER A C 1
ATOM 711 O O . SER A 1 91 ? 32.249 -5.172 -54.057 1.00 40.16 91 SER A O 1
ATOM 713 N N . SER A 1 92 ? 33.858 -3.577 -54.066 1.00 44.56 92 SER A N 1
ATOM 714 C CA . SER A 1 92 ? 33.776 -2.945 -55.394 1.00 44.56 92 SER A CA 1
ATOM 715 C C . SER A 1 92 ? 32.454 -3.064 -56.172 1.00 44.56 92 SER A C 1
ATOM 717 O O . SER A 1 92 ? 32.289 -3.947 -57.013 1.00 44.56 92 SER A O 1
ATOM 719 N N . ALA A 1 93 ? 31.578 -2.072 -56.002 1.00 48.53 93 ALA A N 1
ATOM 720 C CA . ALA A 1 93 ? 30.517 -1.735 -56.950 1.00 48.53 93 ALA A CA 1
ATOM 721 C C . ALA A 1 93 ? 31.089 -0.949 -58.150 1.00 48.53 93 ALA A C 1
ATOM 723 O O . ALA A 1 93 ? 30.855 0.250 -58.286 1.00 48.53 93 ALA A O 1
ATOM 724 N N . LEU A 1 94 ? 31.878 -1.608 -59.004 1.00 52.88 94 LEU A N 1
ATOM 725 C CA . LEU A 1 94 ? 32.382 -1.001 -60.241 1.00 52.88 94 LEU A CA 1
ATOM 726 C C . LEU A 1 94 ? 32.548 -2.039 -61.363 1.00 52.88 94 LEU A C 1
ATOM 728 O O . LEU A 1 94 ? 33.655 -2.282 -61.823 1.00 52.88 94 LEU A O 1
ATOM 732 N N . SER A 1 95 ? 31.460 -2.690 -61.787 1.00 51.75 95 SER A N 1
ATOM 733 C CA . SER A 1 95 ? 31.419 -3.359 -63.101 1.00 51.75 95 SER A CA 1
ATOM 734 C C . SER A 1 95 ? 29.990 -3.718 -63.529 1.00 51.75 95 SER A C 1
ATOM 736 O O . SER A 1 95 ? 29.640 -4.884 -63.631 1.00 51.75 95 SER A O 1
ATOM 738 N N . LEU A 1 96 ? 29.129 -2.715 -63.743 1.00 50.31 96 LEU A N 1
ATOM 739 C CA . LEU A 1 96 ? 27.849 -2.887 -64.456 1.00 50.31 96 LEU A CA 1
ATOM 740 C C . LEU A 1 96 ? 27.510 -1.623 -65.271 1.00 50.31 96 LEU A C 1
ATOM 742 O O . LEU A 1 96 ? 26.497 -0.967 -65.048 1.00 50.31 96 LEU A O 1
ATOM 746 N N . ARG A 1 97 ? 28.399 -1.256 -66.204 1.00 52.00 97 ARG A N 1
ATOM 747 C CA . ARG A 1 97 ? 28.188 -0.214 -67.235 1.00 52.00 97 ARG A CA 1
ATOM 748 C C . ARG A 1 97 ? 28.896 -0.586 -68.555 1.00 52.00 97 ARG A C 1
ATOM 750 O O . ARG A 1 97 ? 29.542 0.259 -69.150 1.00 52.00 97 ARG A O 1
ATOM 757 N N . GLN A 1 98 ? 28.813 -1.843 -69.004 1.00 55.16 98 GLN A N 1
ATOM 758 C CA . GLN A 1 98 ? 29.275 -2.258 -70.349 1.00 55.16 98 GLN A CA 1
ATOM 759 C C . GLN A 1 98 ? 28.397 -3.371 -70.952 1.00 55.16 98 GLN A C 1
ATOM 761 O O . GLN A 1 98 ? 28.893 -4.376 -71.441 1.00 55.16 98 GLN A O 1
ATOM 766 N N . ALA A 1 99 ? 27.074 -3.212 -70.893 1.00 49.41 99 ALA A N 1
ATOM 767 C CA . ALA A 1 99 ? 26.146 -4.112 -71.585 1.00 49.41 99 ALA A CA 1
ATOM 768 C C . ALA A 1 99 ? 24.951 -3.350 -72.177 1.00 49.41 99 ALA A C 1
ATOM 770 O O . ALA A 1 99 ? 23.805 -3.751 -71.995 1.00 49.41 99 ALA A O 1
ATOM 771 N N . ASN A 1 100 ? 25.221 -2.214 -72.826 1.00 47.66 100 ASN A N 1
ATOM 772 C CA . ASN A 1 100 ? 24.296 -1.628 -73.792 1.00 47.66 100 ASN A CA 1
ATOM 773 C C . ASN A 1 100 ? 25.071 -0.722 -74.760 1.00 47.66 100 ASN A C 1
ATOM 775 O O . ASN A 1 100 ? 25.093 0.491 -74.573 1.00 47.66 100 ASN A O 1
ATOM 779 N N . GLU A 1 101 ? 25.769 -1.358 -75.699 1.00 41.72 101 GLU A N 1
ATOM 780 C CA . GLU A 1 101 ? 26.110 -0.886 -77.051 1.00 41.72 101 GLU A CA 1
ATOM 781 C C . GLU A 1 101 ? 26.600 -2.088 -77.868 1.00 41.72 101 GLU A C 1
ATOM 783 O O . GLU A 1 101 ? 27.397 -2.883 -77.314 1.00 41.72 101 GLU A O 1
#

Sequence (101 aa):
MPVISVKTAFKTAVRLAGLGSGISPHTLRHTAATWLMQRGADPWQVAGYLGMSLDVLLNTYGHHHPIISQMRSTRFPNVRRSWKGARVRLSSALSLRQANE

Radius of gyration: 30.01 Å; chains: 1; bounding box: 64×26×96 Å

Organism: NCBI:txid1803665

Foldseek 3Di:
DDDPDPQVVVVVVCVVVVHDPPDDVVVVLVVQLQVCQLVQHDLVVNCVVSVHDSVVSCVPRVCNHVVVVVVVVDPPPPCPDPPDDPPPDPPDPPPDDPPDD

InterPro domains:
  IPR002104 Integrase, catalytic domain [PF00589] (5-64)
  IPR002104 Integrase, catalytic domain [PS51898] (1-76)
  IPR011010 DNA breaking-rejoining enzyme, catalytic core [SSF56349] (5-66)
  IPR013762 Integrase-like, catalytic domain superfamily [G3DSA:1.10.443.10] (3-75)